Protein AF-A0A0C9TV86-F1 (afdb_monomer_lite)

Foldseek 3Di:
DLAQLQAFFADFDDLQVLCCVPPVDGLVPDDPVSVVVSVVNRVVRTQWGADSVVRDIAGPPFPVDADPPDDVVRDDGDGDPSRVCCVVDPVSVVSVPDDHDDPVCVVVPDPVSDDPVVVVVSCVVVVVVCCCVPVVVVCVVVCVCVVVVVVVVVVVVVVVVVVVVD

Organism: NCBI:txid664439

Radius of gyration: 23.65 Å; chains: 1; bounding box: 40×62×55 Å

pLDDT: mean 76.08, std 16.88, range [38.72, 97.25]

Sequence (166 aa):
MLRSPKISGGGSRSVVEISKEQFKKTFGELSKRQKQIVLDKQTHERTWSNDHQTLRVFSTRCEKSVAPNFLPNGHSIRPCSECIAILSLKNFRTAIKKPVPTDKNYVHMNYRYHPEVLERLFALNIGIREIFESAFTTGILQGKYKDLKVFTGLVEAMVSKLDRET

Secondary structure (DSSP, 8-state):
--S-TT--EE-PPPHHHHHHHHHSS-GGGS-HHHHHHHHHHHHHT-SEEEETTTTEEEETT--S-------TTS---PPPHHHHHGGG-HHHHHHHTSPPPPGGGGGGS-GGG--HHHHHHHHHHHHHHHIIIIIIHHHHHTTTTTT-HHHHHHHHHHHHHHHHH-

Structure (mmCIF, N/CA/C/O backbone):
data_AF-A0A0C9TV86-F1
#
_entry.id   AF-A0A0C9TV86-F1
#
loop_
_atom_site.group_PDB
_atom_site.id
_atom_site.type_symbol
_atom_site.label_atom_id
_atom_site.label_alt_id
_atom_site.label_comp_id
_atom_site.label_asym_id
_atom_site.label_entity_id
_atom_site.label_seq_id
_atom_site.pdbx_PDB_ins_code
_atom_site.Cartn_x
_atom_site.Cartn_y
_atom_site.Cartn_z
_atom_site.occupancy
_atom_site.B_iso_or_equiv
_atom_site.auth_seq_id
_atom_site.auth_comp_id
_atom_site.auth_asym_id
_atom_site.auth_atom_id
_atom_site.pdbx_PDB_model_num
ATOM 1 N N . MET A 1 1 ? 0.872 11.159 -7.322 1.00 45.03 1 MET A N 1
ATOM 2 C CA . MET A 1 1 ? 0.994 10.205 -6.199 1.00 45.03 1 MET A CA 1
ATOM 3 C C . MET A 1 1 ? -0.293 9.394 -6.074 1.00 45.03 1 MET A C 1
ATOM 5 O O . MET A 1 1 ? -1.367 9.909 -6.362 1.00 45.03 1 MET A O 1
ATOM 9 N N . LEU A 1 2 ? -0.220 8.146 -5.626 1.00 45.69 2 LEU A N 1
ATOM 10 C CA . LEU A 1 2 ? -1.352 7.508 -4.957 1.00 45.69 2 LEU A CA 1
ATOM 11 C C . LEU A 1 2 ? -1.457 8.177 -3.577 1.00 45.69 2 LEU A C 1
ATOM 13 O O . LEU A 1 2 ? -0.771 7.795 -2.638 1.00 45.69 2 LEU A O 1
ATOM 17 N N . ARG A 1 3 ? -2.179 9.306 -3.547 1.00 56.19 3 ARG A N 1
ATOM 18 C CA . ARG A 1 3 ? -2.014 10.464 -2.638 1.00 56.19 3 ARG A CA 1
ATOM 19 C C . ARG A 1 3 ? -2.574 10.245 -1.224 1.00 56.19 3 ARG A C 1
ATOM 21 O O . ARG A 1 3 ? -3.294 11.087 -0.710 1.00 56.19 3 ARG A O 1
ATOM 28 N N . SER A 1 4 ? -2.231 9.127 -0.592 1.00 53.16 4 SER A N 1
ATOM 29 C CA . SER A 1 4 ? -2.255 9.022 0.866 1.00 53.16 4 SER A CA 1
ATOM 30 C C . SER A 1 4 ? -0.850 8.596 1.290 1.00 53.16 4 SER A C 1
ATOM 32 O O . SER A 1 4 ? -0.462 7.475 0.949 1.00 53.16 4 SER A O 1
ATOM 34 N N . PRO A 1 5 ? -0.083 9.429 2.021 1.00 50.84 5 PRO A N 1
ATOM 35 C CA . PRO A 1 5 ? 1.336 9.179 2.341 1.00 50.84 5 PRO A CA 1
ATOM 36 C C . PRO A 1 5 ? 1.583 7.897 3.158 1.00 50.84 5 PRO A C 1
ATOM 38 O O . PRO A 1 5 ? 2.711 7.532 3.458 1.00 50.84 5 PRO A O 1
ATOM 41 N N . LYS A 1 6 ? 0.505 7.208 3.536 1.00 60.56 6 LYS A N 1
ATOM 42 C CA . LYS A 1 6 ? 0.458 6.103 4.489 1.00 60.56 6 LYS A CA 1
ATOM 43 C C . LYS A 1 6 ? -0.010 4.791 3.842 1.00 60.56 6 LYS A C 1
ATOM 45 O O . LYS A 1 6 ? 0.006 3.743 4.479 1.00 60.56 6 LYS A O 1
ATOM 50 N N . ILE A 1 7 ? -0.439 4.822 2.575 1.00 70.62 7 ILE A N 1
ATOM 51 C CA . ILE A 1 7 ? -0.847 3.616 1.844 1.00 70.62 7 ILE A CA 1
ATOM 52 C C . ILE A 1 7 ? 0.379 3.059 1.118 1.00 70.62 7 ILE A C 1
ATOM 54 O O . ILE A 1 7 ? 0.845 3.637 0.136 1.00 70.62 7 ILE A O 1
ATOM 58 N N . SER A 1 8 ? 0.897 1.926 1.593 1.00 83.62 8 SER A N 1
ATOM 59 C CA . SER A 1 8 ? 2.097 1.270 1.048 1.00 83.62 8 SER A CA 1
ATOM 60 C C . SER A 1 8 ? 1.875 0.547 -0.284 1.00 83.62 8 SER A C 1
ATOM 62 O O . SER A 1 8 ? 2.826 0.050 -0.877 1.00 83.62 8 SER A O 1
ATOM 64 N N . GLY A 1 9 ? 0.641 0.487 -0.787 1.00 89.62 9 GLY A N 1
ATOM 65 C CA . GLY A 1 9 ? 0.327 -0.138 -2.068 1.00 89.62 9 GLY A CA 1
ATOM 66 C C . GLY A 1 9 ? -1.169 -0.301 -2.294 1.00 89.62 9 GLY A C 1
ATOM 67 O O . GLY A 1 9 ? -1.983 0.122 -1.474 1.00 89.62 9 GLY A O 1
ATOM 68 N N . GLY A 1 10 ? -1.546 -0.935 -3.396 1.00 92.06 10 GLY A N 1
ATOM 69 C CA . GLY A 1 10 ? -2.949 -1.152 -3.714 1.00 92.06 10 GLY A CA 1
ATOM 70 C C . GLY A 1 10 ? -3.171 -2.246 -4.742 1.00 92.06 10 GLY A C 1
ATOM 71 O O . GLY A 1 10 ? -2.276 -3.026 -5.058 1.00 92.06 10 GLY A O 1
ATOM 72 N N . GLY A 1 11 ? -4.409 -2.316 -5.215 1.00 92.31 11 GLY A N 1
ATOM 73 C CA . GLY A 1 11 ? -4.830 -3.257 -6.246 1.00 92.31 11 GLY A CA 1
ATOM 74 C C . GLY A 1 11 ? -5.456 -4.544 -5.730 1.00 92.31 11 GLY A C 1
ATOM 75 O O . GLY A 1 11 ? -5.966 -5.319 -6.530 1.00 92.31 11 GLY A O 1
ATOM 76 N N . SER A 1 12 ? -5.486 -4.724 -4.411 1.00 93.06 12 SER A N 1
ATOM 77 C CA . SER A 1 12 ? -6.183 -5.827 -3.765 1.00 93.06 12 SER A CA 1
ATOM 78 C C . SER A 1 12 ? -7.695 -5.631 -3.722 1.00 93.06 12 SER A C 1
ATOM 80 O O . SER A 1 12 ? -8.219 -4.523 -3.886 1.00 93.06 12 SER A O 1
ATOM 82 N N . ARG A 1 13 ? -8.397 -6.738 -3.472 1.00 93.94 13 ARG A N 1
ATOM 83 C CA . ARG A 1 13 ? -9.845 -6.753 -3.266 1.00 93.94 13 ARG A CA 1
ATOM 84 C C . ARG A 1 13 ? -10.231 -6.036 -1.973 1.00 93.94 13 ARG A C 1
ATOM 86 O O . ARG A 1 13 ? -9.407 -5.773 -1.085 1.00 93.94 13 ARG A O 1
ATOM 93 N N . SER A 1 14 ? -11.509 -5.683 -1.869 1.00 92.50 14 SER A N 1
ATOM 94 C CA . SER A 1 14 ? -12.014 -4.999 -0.680 1.00 92.50 14 SER A CA 1
ATOM 95 C C . SER A 1 14 ? -11.995 -5.931 0.539 1.00 92.50 14 SER A C 1
ATOM 97 O O . SER A 1 14 ? -12.225 -7.135 0.429 1.00 92.50 14 SER A O 1
ATOM 99 N N . VAL A 1 15 ? -11.783 -5.375 1.739 1.00 94.00 15 VAL A N 1
ATOM 100 C CA . VAL A 1 15 ? -11.862 -6.166 2.984 1.00 94.00 15 VAL A CA 1
ATOM 101 C C . VAL A 1 15 ? -13.232 -6.817 3.165 1.00 94.00 15 VAL A C 1
ATOM 103 O O . VAL A 1 15 ? -13.328 -7.873 3.777 1.00 94.00 15 VAL A O 1
ATOM 106 N N . VAL A 1 16 ? -14.290 -6.208 2.621 1.00 94.44 16 VAL A N 1
ATOM 107 C CA . VAL A 1 16 ? -15.658 -6.733 2.682 1.00 94.44 16 VAL A CA 1
ATOM 108 C C . VAL A 1 16 ? -15.784 -8.000 1.844 1.00 94.44 16 VAL A C 1
ATOM 110 O O . VAL A 1 16 ? -16.302 -8.993 2.346 1.00 94.44 16 VAL A O 1
ATOM 113 N N . GLU A 1 17 ? -15.280 -7.995 0.608 1.00 95.50 17 GLU A N 1
ATOM 114 C CA . GLU A 1 17 ? -15.258 -9.186 -0.251 1.00 95.50 17 GLU A CA 1
ATOM 115 C C . GLU A 1 17 ? -14.440 -10.308 0.390 1.00 95.50 17 GLU A C 1
ATOM 117 O O . GLU A 1 17 ? -14.936 -11.425 0.510 1.00 95.50 17 GLU A O 1
ATOM 122 N N . ILE A 1 18 ? -13.239 -10.001 0.891 1.00 96.75 18 ILE A N 1
ATOM 123 C CA . ILE A 1 18 ? -12.368 -10.992 1.540 1.00 96.75 18 ILE A CA 1
ATOM 124 C C . ILE A 1 18 ? -13.036 -11.575 2.800 1.00 96.75 18 ILE A C 1
ATOM 126 O O . ILE A 1 18 ? -13.001 -12.787 3.013 1.00 96.75 18 ILE A O 1
ATOM 130 N N . SER A 1 19 ? -13.695 -10.738 3.611 1.00 96.56 19 SER A N 1
ATOM 131 C CA . SER A 1 19 ? -14.416 -11.177 4.820 1.00 96.56 19 SER A CA 1
ATOM 132 C C . SER A 1 19 ? -15.591 -12.093 4.486 1.00 96.56 19 SER A C 1
ATOM 134 O O . SER A 1 19 ? -15.751 -13.150 5.100 1.00 96.56 19 SER A O 1
ATOM 136 N N . LYS A 1 20 ? -16.394 -11.708 3.486 1.00 96.75 20 LYS A N 1
ATOM 137 C CA . LYS A 1 20 ? -17.530 -12.504 3.013 1.00 96.75 20 LYS A CA 1
ATOM 138 C C . LYS A 1 20 ? -17.069 -13.829 2.415 1.00 96.75 20 LYS A C 1
ATOM 140 O O . LYS A 1 20 ? -17.718 -14.841 2.639 1.00 96.75 20 LYS A O 1
ATOM 145 N N . GLU A 1 21 ? -15.953 -13.849 1.694 1.00 96.44 21 GLU A N 1
ATOM 146 C CA . GLU A 1 21 ? -15.386 -15.071 1.121 1.00 96.44 21 GLU A CA 1
ATOM 147 C C . GLU A 1 21 ? -14.932 -16.045 2.217 1.00 96.44 21 GLU A C 1
ATOM 149 O O . GLU A 1 21 ? -15.404 -17.184 2.236 1.00 96.44 21 GLU A O 1
ATOM 154 N N . GLN A 1 22 ? -14.067 -15.587 3.133 1.00 96.00 22 GLN A N 1
ATOM 155 C CA . GLN A 1 22 ? -13.379 -16.439 4.114 1.00 96.00 22 GLN A CA 1
ATOM 156 C C . GLN A 1 22 ? -14.213 -16.794 5.345 1.00 96.00 22 GLN A C 1
ATOM 158 O O . GLN A 1 22 ? -14.111 -17.907 5.848 1.00 96.00 22 GLN A O 1
ATOM 163 N N . PHE A 1 23 ? -15.010 -15.853 5.853 1.00 96.19 23 PHE A N 1
ATOM 164 C CA . PHE A 1 23 ? -15.681 -15.988 7.151 1.00 96.19 23 PHE A CA 1
ATOM 165 C C . PHE A 1 23 ? -17.206 -15.903 7.062 1.00 96.19 23 PHE A C 1
ATOM 167 O O . PHE A 1 23 ? -17.867 -16.028 8.089 1.00 96.19 23 PHE A O 1
ATOM 174 N N . LYS A 1 24 ? -17.765 -15.677 5.860 1.00 97.25 24 LYS A N 1
ATOM 175 C CA . LYS A 1 24 ? -19.211 -15.499 5.614 1.00 97.25 24 LYS A CA 1
ATOM 176 C C . LYS A 1 24 ? -19.854 -14.397 6.477 1.00 97.25 24 LYS A C 1
ATOM 178 O O . LYS A 1 24 ? -21.053 -14.423 6.720 1.00 97.25 24 LYS A O 1
ATOM 183 N N . LYS A 1 25 ? -19.055 -13.422 6.924 1.00 94.94 25 LYS A N 1
ATOM 184 C CA . LYS A 1 25 ? -19.450 -12.324 7.822 1.00 94.94 25 LYS A CA 1
ATOM 185 C C . LYS A 1 25 ? -18.991 -10.980 7.280 1.00 94.94 25 LYS A C 1
ATOM 187 O O . LYS A 1 25 ? -18.074 -10.913 6.453 1.00 94.94 25 LYS A O 1
ATOM 192 N N . THR A 1 26 ? -19.610 -9.898 7.744 1.00 94.88 26 THR A N 1
ATOM 193 C CA . THR A 1 26 ? -19.111 -8.553 7.434 1.00 94.88 26 THR A CA 1
ATOM 194 C C . THR A 1 26 ? -17.828 -8.273 8.220 1.00 94.88 26 THR A C 1
ATOM 196 O O . THR A 1 26 ? -17.607 -8.836 9.290 1.00 94.88 26 THR A O 1
ATOM 199 N N . PHE A 1 27 ? -16.956 -7.392 7.713 1.00 92.94 27 PHE A N 1
ATOM 200 C CA . PHE A 1 27 ? -15.683 -7.091 8.387 1.00 92.94 27 PHE A CA 1
ATOM 201 C C . PHE A 1 27 ? -15.890 -6.579 9.825 1.00 92.94 27 PHE A C 1
ATOM 203 O O . PHE A 1 27 ? -15.068 -6.854 10.693 1.00 92.94 27 PHE A O 1
ATOM 210 N N . GLY A 1 28 ? -16.992 -5.868 10.096 1.00 93.69 28 GLY A N 1
ATOM 211 C CA . GLY A 1 28 ? -17.327 -5.353 11.428 1.00 93.69 28 GLY A CA 1
ATOM 212 C C . GLY A 1 28 ? -17.542 -6.453 12.472 1.00 93.69 28 GLY A C 1
ATOM 213 O O . GLY A 1 28 ? -17.034 -6.325 13.587 1.00 93.69 28 GLY A O 1
ATOM 214 N N . GLU A 1 29 ? -18.190 -7.549 12.073 1.00 94.81 29 GLU A N 1
ATOM 215 C CA . GLU A 1 29 ? -18.563 -8.704 12.910 1.00 94.81 29 GLU A CA 1
ATOM 216 C C . GLU A 1 29 ? -17.393 -9.647 13.229 1.00 94.81 29 GLU A C 1
ATOM 218 O O . GLU A 1 29 ? -17.525 -10.564 14.041 1.00 94.81 29 GLU A O 1
ATOM 223 N N . LEU A 1 30 ? -16.247 -9.462 12.571 1.00 96.00 30 LEU A N 1
ATOM 224 C CA . LEU A 1 30 ? -15.077 -10.310 12.765 1.00 96.00 30 LEU A CA 1
ATOM 225 C C . LEU A 1 30 ? -14.387 -10.035 14.108 1.00 96.00 30 LEU A C 1
ATOM 227 O O . LEU A 1 30 ? -14.236 -8.884 14.539 1.00 96.00 30 LEU A O 1
ATOM 231 N N . SER A 1 31 ? -13.876 -11.102 14.730 1.00 96.75 31 SER A N 1
ATOM 232 C CA . SER A 1 31 ? -12.977 -10.983 15.881 1.00 96.75 31 SER A CA 1
ATOM 233 C C . SER A 1 31 ? -11.676 -10.276 15.486 1.00 96.75 31 SER A C 1
ATOM 235 O O . SER A 1 31 ? -11.311 -10.234 14.309 1.00 96.75 31 SER A O 1
ATOM 237 N N . LYS A 1 32 ? -10.920 -9.750 16.460 1.00 95.94 32 LYS A N 1
ATOM 238 C CA . LYS A 1 32 ? -9.629 -9.083 16.188 1.00 95.94 32 LYS A CA 1
ATOM 239 C C . LYS A 1 32 ? -8.680 -9.967 15.363 1.00 95.94 32 LYS A C 1
ATOM 241 O O . LYS A 1 32 ? -8.088 -9.497 14.397 1.00 95.94 32 LYS A O 1
ATOM 246 N N . ARG A 1 33 ? -8.604 -11.263 15.689 1.00 96.62 33 ARG A N 1
ATOM 247 C CA . ARG A 1 33 ? -7.769 -12.238 14.969 1.00 96.62 33 ARG A CA 1
ATOM 248 C C . ARG A 1 33 ? -8.247 -12.463 13.532 1.00 96.62 33 ARG A C 1
ATOM 250 O O . ARG A 1 33 ? -7.432 -12.491 12.619 1.00 96.62 33 ARG A O 1
ATOM 257 N N . GLN A 1 34 ? -9.556 -12.587 13.317 1.00 96.75 34 GLN A N 1
ATOM 258 C CA . GLN A 1 34 ? -10.128 -12.748 11.975 1.00 96.75 34 GLN A CA 1
ATOM 259 C C . GLN A 1 34 ? -9.938 -11.494 11.120 1.00 96.75 34 GLN A C 1
ATOM 261 O O . GLN A 1 34 ? -9.580 -11.604 9.950 1.00 96.75 34 GLN A O 1
ATOM 266 N N . LYS A 1 35 ? -10.116 -10.306 11.714 1.00 96.56 35 LYS A N 1
ATOM 267 C CA . LYS A 1 35 ? -9.806 -9.031 11.059 1.00 96.56 35 LYS A CA 1
ATOM 268 C C . LYS A 1 35 ? -8.365 -9.045 10.573 1.00 96.56 35 LYS A C 1
ATOM 270 O O . LYS A 1 35 ? -8.156 -8.820 9.389 1.00 96.56 35 LYS A O 1
ATOM 275 N N . GLN A 1 36 ? -7.406 -9.396 11.432 1.00 95.88 36 GLN A N 1
ATOM 276 C CA . GLN A 1 36 ? -5.995 -9.445 11.048 1.00 95.88 36 GLN A CA 1
ATOM 277 C C . GLN A 1 36 ? -5.746 -10.362 9.842 1.00 95.88 36 GLN A C 1
ATOM 279 O O . GLN A 1 36 ? -5.141 -9.921 8.874 1.00 95.88 36 GLN A O 1
ATOM 284 N N . ILE A 1 37 ? -6.323 -11.569 9.829 1.00 97.06 37 ILE A N 1
ATOM 285 C CA . ILE A 1 37 ? -6.211 -12.500 8.690 1.00 97.06 37 ILE A CA 1
ATOM 286 C C . ILE A 1 37 ? -6.721 -11.867 7.385 1.00 97.06 37 ILE A C 1
ATOM 288 O O . ILE A 1 37 ? -6.066 -11.964 6.346 1.00 97.06 37 ILE A O 1
ATOM 292 N N . VAL A 1 38 ? -7.870 -11.181 7.428 1.00 96.94 38 VAL A N 1
ATOM 293 C CA . VAL A 1 38 ? -8.409 -10.456 6.264 1.00 96.94 38 VAL A CA 1
ATOM 294 C C . VAL A 1 38 ? -7.454 -9.351 5.809 1.00 96.94 38 VAL A C 1
ATOM 296 O O . VAL A 1 38 ? -7.258 -9.157 4.609 1.00 96.94 38 VAL A O 1
ATOM 299 N N . LEU A 1 39 ? -6.859 -8.615 6.751 1.00 93.94 39 LEU A N 1
ATOM 300 C CA . LEU A 1 39 ? -5.930 -7.527 6.447 1.00 93.94 39 LEU A CA 1
ATOM 301 C C . LEU A 1 39 ? -4.614 -8.028 5.845 1.00 93.94 39 LEU A C 1
ATOM 303 O O . LEU A 1 39 ? -4.091 -7.396 4.922 1.00 93.94 39 LEU A O 1
ATOM 307 N N . ASP A 1 40 ? -4.109 -9.157 6.330 1.00 94.75 40 ASP A N 1
ATOM 308 C CA . ASP A 1 40 ? -2.901 -9.799 5.817 1.00 94.75 40 ASP A CA 1
ATOM 309 C C . ASP A 1 40 ? -3.147 -10.304 4.395 1.00 94.75 40 ASP A C 1
ATOM 311 O O . ASP A 1 40 ? -2.390 -9.979 3.479 1.00 94.75 40 ASP A O 1
ATOM 315 N N . LYS A 1 41 ? -4.284 -10.977 4.160 1.00 96.19 41 LYS A N 1
ATOM 316 C CA . LYS A 1 41 ? -4.693 -11.390 2.810 1.00 96.19 41 LYS A CA 1
ATOM 317 C C . LYS A 1 41 ? -4.831 -10.195 1.869 1.00 96.19 41 LYS A C 1
ATOM 319 O O . LYS A 1 41 ? -4.278 -10.218 0.774 1.00 96.19 41 LYS A O 1
ATOM 324 N N . GLN A 1 42 ? -5.478 -9.113 2.305 1.00 94.56 42 GLN A N 1
ATOM 325 C CA . GLN A 1 42 ? -5.573 -7.887 1.508 1.00 94.56 42 GLN A CA 1
ATOM 326 C C . GLN A 1 42 ? -4.191 -7.309 1.163 1.00 94.56 42 GLN A C 1
ATOM 328 O O . GLN A 1 42 ? -4.019 -6.698 0.106 1.00 94.56 42 GLN A O 1
ATOM 333 N N . THR A 1 43 ? -3.214 -7.452 2.056 1.00 92.12 43 THR A N 1
ATOM 334 C CA . THR A 1 43 ? -1.847 -6.974 1.832 1.00 92.12 43 THR A CA 1
ATOM 335 C C . THR A 1 43 ? -1.113 -7.848 0.820 1.00 92.12 43 THR A C 1
ATOM 337 O O . THR A 1 43 ? -0.476 -7.308 -0.082 1.00 92.12 43 THR A O 1
ATOM 340 N N . HIS A 1 44 ? -1.263 -9.170 0.907 1.00 93.75 44 HIS A N 1
ATOM 341 C CA . HIS A 1 44 ? -0.680 -10.117 -0.046 1.00 93.75 44 HIS A CA 1
ATOM 342 C C . HIS A 1 44 ? -1.315 -10.046 -1.444 1.00 93.75 44 HIS A C 1
ATOM 344 O O . HIS A 1 44 ? -0.641 -10.304 -2.433 1.00 93.75 44 HIS A O 1
ATOM 350 N N . GLU A 1 45 ? -2.584 -9.644 -1.552 1.00 94.94 45 GLU A N 1
ATOM 351 C CA . GLU A 1 45 ? -3.287 -9.480 -2.836 1.00 94.94 45 GLU A CA 1
ATOM 352 C C . GLU A 1 45 ? -2.956 -8.170 -3.577 1.00 94.94 45 GLU A C 1
ATOM 354 O O . GLU A 1 45 ? -3.570 -7.860 -4.599 1.00 94.94 45 GLU A O 1
ATOM 359 N N . ARG A 1 46 ? -2.033 -7.345 -3.068 1.00 94.62 46 ARG A N 1
ATOM 360 C CA . ARG A 1 46 ? -1.661 -6.088 -3.730 1.00 94.62 46 ARG A CA 1
ATOM 361 C C . ARG A 1 46 ? -0.958 -6.353 -5.058 1.00 94.62 46 ARG A C 1
ATOM 363 O O . ARG A 1 46 ? -0.128 -7.251 -5.179 1.00 94.62 46 ARG A O 1
ATOM 370 N N . THR A 1 47 ? -1.240 -5.504 -6.037 1.00 96.12 47 THR A N 1
ATOM 371 C CA . THR A 1 47 ? -0.620 -5.567 -7.365 1.00 96.12 47 THR A CA 1
ATOM 372 C C . THR A 1 47 ? 0.450 -4.497 -7.558 1.00 96.12 47 THR A C 1
ATOM 374 O O . THR A 1 47 ? 1.325 -4.653 -8.403 1.00 96.12 47 THR A O 1
ATOM 377 N N . TRP A 1 48 ? 0.430 -3.429 -6.754 1.00 95.88 48 TRP A N 1
ATOM 378 C CA . TRP A 1 48 ? 1.507 -2.441 -6.717 1.00 95.88 48 TRP A CA 1
ATOM 379 C C . TRP A 1 48 ? 1.854 -2.021 -5.291 1.00 95.88 48 TRP A C 1
ATOM 381 O O . TRP A 1 48 ? 1.008 -2.048 -4.389 1.00 95.88 48 TRP A O 1
ATOM 391 N N . SER A 1 49 ? 3.094 -1.580 -5.111 1.00 93.69 49 SER A N 1
ATOM 392 C CA . SER A 1 49 ? 3.597 -0.919 -3.913 1.00 93.69 49 SER A CA 1
ATOM 393 C C . SER A 1 49 ? 3.972 0.532 -4.215 1.00 93.69 49 SER A C 1
ATOM 395 O O . SER A 1 49 ? 4.341 0.887 -5.335 1.00 93.69 49 SER A O 1
ATOM 397 N N . ASN A 1 50 ? 3.841 1.380 -3.200 1.00 91.25 50 ASN A N 1
ATOM 398 C CA . ASN A 1 50 ? 4.254 2.775 -3.246 1.00 91.25 50 ASN A CA 1
ATOM 399 C C . ASN A 1 50 ? 5.526 2.920 -2.415 1.00 91.25 50 ASN A C 1
ATOM 401 O O . ASN A 1 50 ? 5.493 2.706 -1.202 1.00 91.25 50 ASN A O 1
ATOM 405 N N . ASP A 1 51 ? 6.619 3.305 -3.063 1.00 87.44 51 ASP A N 1
ATOM 406 C CA . ASP A 1 51 ? 7.830 3.748 -2.391 1.00 87.44 51 ASP A CA 1
ATOM 407 C C . ASP A 1 51 ? 7.738 5.261 -2.174 1.00 87.44 51 ASP A C 1
ATOM 409 O O . ASP A 1 51 ? 7.959 6.072 -3.078 1.00 87.44 51 ASP A O 1
ATOM 413 N N . HIS A 1 52 ? 7.371 5.631 -0.951 1.00 80.88 52 HIS A N 1
ATOM 414 C CA . HIS A 1 52 ? 7.235 7.028 -0.550 1.00 80.88 52 HIS A CA 1
ATOM 415 C C . HIS A 1 52 ? 8.580 7.717 -0.311 1.00 80.88 52 HIS A C 1
ATOM 417 O O . HIS A 1 52 ? 8.605 8.940 -0.281 1.00 80.88 52 HIS A O 1
ATOM 423 N N . GLN A 1 53 ? 9.686 6.979 -0.162 1.00 81.62 53 GLN A N 1
ATOM 424 C CA . GLN A 1 53 ? 11.010 7.589 -0.008 1.00 81.62 53 GLN A CA 1
ATOM 425 C C . GLN A 1 53 ? 11.513 8.115 -1.349 1.00 81.62 53 GLN A C 1
ATOM 427 O O . GLN A 1 53 ? 12.004 9.235 -1.435 1.00 81.62 53 GLN A O 1
ATOM 432 N N . THR A 1 54 ? 11.351 7.321 -2.410 1.00 82.69 54 THR A N 1
ATOM 433 C CA . THR A 1 54 ? 11.825 7.688 -3.754 1.00 82.69 54 THR A CA 1
ATOM 434 C C . THR A 1 54 ? 10.734 8.257 -4.660 1.00 82.69 54 THR A C 1
ATOM 436 O O . THR A 1 54 ? 11.006 8.603 -5.809 1.00 82.69 54 THR A O 1
ATOM 439 N N . LEU A 1 55 ? 9.505 8.375 -4.148 1.00 83.00 55 LEU A N 1
ATOM 440 C CA . LEU A 1 55 ? 8.315 8.828 -4.874 1.00 83.00 55 LEU A CA 1
ATOM 441 C C . LEU A 1 55 ? 7.970 7.958 -6.092 1.00 83.00 55 LEU A C 1
ATOM 443 O O . LEU A 1 55 ? 7.457 8.448 -7.102 1.00 83.00 55 LEU A O 1
ATOM 447 N N . ARG A 1 56 ? 8.231 6.652 -5.996 1.00 87.25 56 ARG A N 1
ATOM 448 C CA . ARG A 1 56 ? 8.048 5.685 -7.086 1.00 87.25 56 ARG A CA 1
ATOM 449 C C . ARG A 1 56 ? 6.934 4.694 -6.783 1.00 87.25 56 ARG A C 1
ATOM 451 O O . ARG A 1 56 ? 6.544 4.466 -5.641 1.00 87.25 56 ARG A O 1
ATOM 458 N N . VAL A 1 57 ? 6.414 4.094 -7.845 1.00 91.75 57 VAL A N 1
ATOM 459 C CA . VAL A 1 57 ? 5.453 2.993 -7.773 1.00 91.75 57 VAL A CA 1
ATOM 460 C C . VAL A 1 57 ? 6.071 1.792 -8.464 1.00 91.75 57 VAL A C 1
ATOM 462 O O . VAL A 1 57 ? 6.607 1.925 -9.564 1.00 91.75 57 VAL A O 1
ATOM 465 N N . PHE A 1 58 ? 5.958 0.628 -7.837 1.00 94.38 58 PHE A N 1
ATOM 466 C CA . PHE A 1 58 ? 6.463 -0.628 -8.376 1.00 94.38 58 PHE A CA 1
ATOM 467 C C . PHE A 1 58 ? 5.358 -1.673 -8.438 1.00 94.38 58 PHE A C 1
ATOM 469 O O . PHE A 1 58 ? 4.452 -1.686 -7.605 1.00 94.38 58 PHE A O 1
ATOM 476 N N . SER A 1 59 ? 5.449 -2.580 -9.409 1.00 95.75 59 SER A N 1
ATOM 477 C CA . SER A 1 59 ? 4.643 -3.802 -9.396 1.00 95.75 59 SER A CA 1
ATOM 478 C C . SER A 1 59 ? 5.110 -4.672 -8.238 1.00 95.75 59 SER A C 1
ATOM 480 O O . SER A 1 59 ? 6.309 -4.738 -7.958 1.00 95.75 59 SER A O 1
ATOM 482 N N . THR A 1 60 ? 4.195 -5.392 -7.587 1.00 95.50 60 THR A N 1
ATOM 483 C CA . THR A 1 60 ? 4.598 -6.439 -6.631 1.00 95.50 60 THR A CA 1
ATOM 484 C C . THR A 1 60 ? 5.377 -7.570 -7.310 1.00 95.50 60 THR A C 1
ATOM 486 O O . THR A 1 60 ? 6.075 -8.322 -6.635 1.00 95.50 60 THR A O 1
ATOM 489 N N . ARG A 1 61 ? 5.325 -7.637 -8.646 1.00 95.62 61 ARG A N 1
ATOM 490 C CA . ARG A 1 61 ? 6.093 -8.539 -9.511 1.00 95.62 61 ARG A CA 1
ATOM 491 C C . ARG A 1 61 ? 7.245 -7.845 -10.247 1.00 95.62 61 ARG A C 1
ATOM 493 O O . ARG A 1 61 ? 7.717 -8.360 -11.248 1.00 95.62 61 ARG A O 1
ATOM 500 N N . CYS A 1 62 ? 7.682 -6.667 -9.794 1.00 94.25 62 CYS A N 1
ATOM 501 C CA . CYS A 1 62 ? 8.783 -5.930 -10.420 1.00 94.25 62 CYS A CA 1
ATOM 502 C C . CYS A 1 62 ? 10.006 -6.832 -10.661 1.00 94.25 62 CYS A C 1
ATOM 504 O O . CYS A 1 62 ? 10.482 -7.495 -9.739 1.00 94.25 62 CYS A O 1
ATOM 506 N N . GLU A 1 63 ? 10.548 -6.790 -11.879 1.00 93.19 63 GLU A N 1
ATOM 507 C CA . GLU A 1 63 ? 11.725 -7.573 -12.285 1.00 93.19 63 GLU A CA 1
ATOM 508 C C . GLU A 1 63 ? 13.025 -7.068 -11.632 1.00 93.19 63 GLU A C 1
ATOM 510 O O . GLU A 1 63 ? 14.030 -7.772 -11.630 1.00 93.19 63 GLU A O 1
ATOM 515 N N . LYS A 1 64 ? 13.000 -5.872 -11.018 1.00 89.31 64 LYS A N 1
ATOM 516 C CA . LYS A 1 64 ? 14.103 -5.183 -10.307 1.00 89.31 64 LYS A CA 1
ATOM 517 C C . LYS A 1 64 ? 15.282 -4.759 -11.180 1.00 89.31 64 LYS A C 1
ATOM 519 O O . LYS A 1 64 ? 15.938 -3.774 -10.855 1.00 89.31 64 LYS A O 1
ATOM 524 N N . SER A 1 65 ? 15.525 -5.453 -12.278 1.00 82.62 65 SER A N 1
ATOM 525 C CA . SER A 1 65 ? 16.493 -5.101 -13.304 1.00 82.62 65 SER A CA 1
ATOM 526 C C . SER A 1 65 ? 15.781 -4.853 -14.629 1.00 82.62 65 SER A C 1
ATOM 528 O O . SER A 1 65 ? 14.674 -5.326 -14.877 1.00 82.62 65 SER A O 1
ATOM 530 N N . VAL A 1 66 ? 16.414 -4.048 -15.470 1.00 81.50 66 VAL A N 1
ATOM 531 C CA . VAL A 1 66 ? 15.963 -3.749 -16.826 1.00 81.50 66 VAL A CA 1
ATOM 532 C C . VAL A 1 66 ? 17.186 -3.792 -17.718 1.00 81.50 66 VAL A C 1
ATOM 534 O O . VAL A 1 66 ? 18.228 -3.232 -17.371 1.00 81.50 66 VAL A O 1
ATOM 537 N N . ALA A 1 67 ? 17.078 -4.490 -18.846 1.00 73.31 67 ALA A N 1
ATOM 538 C CA . ALA A 1 67 ? 18.145 -4.485 -19.830 1.00 73.31 67 ALA A CA 1
ATOM 539 C C . ALA A 1 67 ? 18.321 -3.052 -20.369 1.00 73.31 67 ALA A C 1
ATOM 541 O O . ALA A 1 67 ? 17.320 -2.359 -20.598 1.00 73.31 67 ALA A O 1
ATOM 542 N N . PRO A 1 68 ? 19.564 -2.581 -20.565 1.00 65.75 68 PRO A N 1
ATOM 543 C CA . PRO A 1 68 ? 19.815 -1.295 -21.190 1.00 65.75 68 PRO A CA 1
ATOM 544 C C . PRO A 1 68 ? 19.379 -1.364 -22.656 1.00 65.75 68 PRO A C 1
ATOM 546 O O . PRO A 1 68 ? 20.134 -1.757 -23.541 1.00 65.75 68 PRO A O 1
ATOM 549 N N . ASN A 1 69 ? 18.132 -0.986 -22.918 1.00 57.56 69 ASN A N 1
ATOM 550 C CA . ASN A 1 69 ? 17.663 -0.753 -24.272 1.00 57.56 69 ASN A CA 1
ATOM 551 C C . ASN A 1 69 ? 18.209 0.607 -24.702 1.00 57.56 69 ASN A C 1
ATOM 553 O O . ASN A 1 69 ? 17.638 1.649 -24.376 1.00 57.56 69 ASN A O 1
ATOM 557 N N . PHE A 1 70 ? 19.350 0.596 -25.389 1.00 54.78 70 PHE A N 1
ATOM 558 C CA . PHE A 1 70 ? 19.883 1.780 -26.046 1.00 54.78 70 PHE A CA 1
ATOM 559 C C . PHE A 1 70 ? 18.889 2.212 -27.125 1.00 54.78 70 PHE A C 1
ATOM 561 O O . PHE A 1 70 ? 18.799 1.611 -28.193 1.00 54.78 70 PHE A O 1
ATOM 568 N N . LEU A 1 71 ? 18.099 3.243 -26.829 1.00 60.00 71 LEU A N 1
ATOM 569 C CA . LEU A 1 71 ? 17.392 3.962 -27.878 1.00 60.00 71 LEU A CA 1
ATOM 570 C C . LEU A 1 71 ? 18.450 4.655 -28.757 1.00 60.00 71 LEU A C 1
ATOM 572 O O . LEU A 1 71 ? 19.416 5.182 -28.197 1.00 60.00 71 LEU A O 1
ATOM 576 N N . PRO A 1 72 ? 18.269 4.721 -30.092 1.00 58.12 72 PRO A N 1
ATOM 577 C CA . PRO A 1 72 ? 19.215 5.372 -31.015 1.00 58.12 72 PRO A CA 1
ATOM 578 C C . PRO A 1 72 ? 19.528 6.843 -30.672 1.00 58.12 72 PRO A C 1
ATOM 580 O O . PRO A 1 72 ? 20.443 7.440 -31.224 1.00 58.12 72 PRO A O 1
ATOM 583 N N . ASN A 1 73 ? 18.765 7.421 -29.744 1.00 61.75 73 ASN A N 1
ATOM 584 C CA . ASN A 1 73 ? 18.710 8.831 -29.392 1.00 61.75 73 ASN A CA 1
ATOM 585 C C . ASN A 1 73 ? 19.309 9.109 -27.993 1.00 61.75 73 ASN A C 1
ATOM 587 O O . ASN A 1 73 ? 19.112 10.190 -27.447 1.00 61.75 73 ASN A O 1
ATOM 591 N N . GLY A 1 74 ? 19.974 8.132 -27.366 1.00 57.12 74 GLY A N 1
ATOM 592 C CA . GLY A 1 74 ? 20.782 8.348 -26.158 1.00 57.12 74 GLY A CA 1
ATOM 593 C C . GLY A 1 74 ? 20.042 8.444 -24.816 1.00 57.12 74 GLY A C 1
ATOM 594 O O . GLY A 1 74 ? 20.703 8.470 -23.782 1.00 57.12 74 GLY A O 1
ATOM 595 N N . HIS A 1 75 ? 18.705 8.420 -24.765 1.00 57.78 75 HIS A N 1
ATOM 596 C CA . HIS A 1 75 ? 17.975 8.430 -23.488 1.00 57.78 75 HIS A CA 1
ATOM 597 C C . HIS A 1 75 ? 16.744 7.521 -23.460 1.00 57.78 75 HIS A C 1
ATOM 599 O O . HIS A 1 75 ? 15.822 7.690 -24.253 1.00 57.78 75 HIS A O 1
ATOM 605 N N . SER A 1 76 ? 16.720 6.631 -22.458 1.00 60.94 76 SER A N 1
ATOM 606 C CA . SER A 1 76 ? 15.594 6.302 -21.561 1.00 60.94 76 SER A CA 1
ATOM 607 C C . SER A 1 76 ? 15.551 4.804 -21.257 1.00 60.94 76 SER A C 1
ATOM 609 O O . SER A 1 76 ? 15.056 3.995 -22.043 1.00 60.94 76 SER A O 1
ATOM 611 N N . ILE A 1 77 ? 16.046 4.443 -20.072 1.00 70.88 77 ILE A N 1
ATOM 612 C CA . ILE A 1 77 ? 15.781 3.140 -19.467 1.00 70.88 77 ILE A CA 1
ATOM 613 C C . ILE A 1 77 ? 14.278 3.090 -19.164 1.00 70.88 77 ILE A C 1
ATOM 615 O O . ILE A 1 77 ? 13.782 3.821 -18.304 1.00 70.88 77 ILE A O 1
ATOM 619 N N . ARG A 1 78 ? 13.536 2.251 -19.891 1.00 78.56 78 ARG A N 1
ATOM 620 C CA . ARG A 1 78 ? 12.111 2.027 -19.620 1.00 78.56 78 ARG A CA 1
ATOM 621 C C . ARG A 1 78 ? 11.944 1.206 -18.335 1.00 78.56 78 ARG A C 1
ATOM 623 O O . ARG A 1 78 ? 12.798 0.368 -18.049 1.00 78.56 78 ARG A O 1
ATOM 630 N N . PRO A 1 79 ? 10.853 1.398 -17.568 1.00 87.38 79 PRO A N 1
ATOM 631 C CA . PRO A 1 79 ? 10.522 0.488 -16.476 1.00 87.38 79 PRO A CA 1
ATOM 632 C C . PRO A 1 79 ? 10.358 -0.951 -16.994 1.00 87.38 79 PRO A C 1
ATOM 634 O O . PRO A 1 79 ? 10.053 -1.152 -18.169 1.00 87.38 79 PRO A O 1
ATOM 637 N N . CYS A 1 80 ? 10.529 -1.948 -16.122 1.00 90.88 80 CYS A N 1
ATOM 638 C CA . CYS A 1 80 ? 10.308 -3.348 -16.497 1.00 90.88 80 CYS A CA 1
ATOM 639 C C . CYS A 1 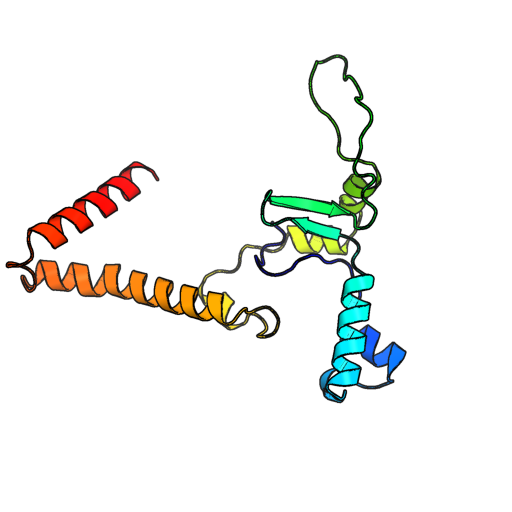80 ? 8.856 -3.602 -16.931 1.00 90.88 80 CYS A C 1
ATOM 641 O O . CYS A 1 80 ? 7.952 -2.814 -16.618 1.00 90.88 80 CYS A O 1
ATOM 643 N N . SER A 1 81 ? 8.629 -4.715 -17.632 1.00 91.56 81 SER A N 1
ATOM 644 C CA . SER A 1 81 ? 7.332 -5.025 -18.239 1.00 91.56 81 SER A CA 1
ATOM 645 C C . SER A 1 81 ? 6.208 -5.085 -17.197 1.00 91.56 81 SER A C 1
ATOM 647 O O . SER A 1 81 ? 5.157 -4.470 -17.382 1.00 91.56 81 SER A O 1
ATOM 649 N N . GLU A 1 82 ? 6.484 -5.689 -16.040 1.00 95.25 82 GLU A N 1
ATOM 650 C CA . GLU A 1 82 ? 5.563 -5.792 -14.906 1.00 95.25 82 GLU A CA 1
ATOM 651 C C . GLU A 1 82 ? 5.195 -4.425 -14.312 1.00 95.25 82 GLU A C 1
ATOM 653 O O . GLU A 1 82 ? 4.035 -4.172 -13.981 1.00 95.25 82 GLU A O 1
ATOM 658 N N . CYS A 1 83 ? 6.153 -3.499 -14.203 1.00 94.44 83 CYS A N 1
ATOM 659 C CA . CYS A 1 83 ? 5.876 -2.143 -13.724 1.00 94.44 83 CYS A CA 1
ATOM 660 C C . CYS A 1 83 ? 5.067 -1.325 -14.737 1.00 94.44 83 CYS A C 1
ATOM 662 O O . CYS A 1 83 ? 4.181 -0.567 -14.340 1.00 94.44 83 CYS A O 1
ATOM 664 N N . ILE A 1 84 ? 5.332 -1.496 -16.036 1.00 93.12 84 ILE A N 1
ATOM 665 C CA . ILE A 1 84 ? 4.542 -0.864 -17.103 1.00 93.12 84 ILE A CA 1
ATOM 666 C C . ILE A 1 84 ? 3.114 -1.417 -17.103 1.00 93.12 84 ILE A C 1
ATOM 668 O O . ILE A 1 84 ? 2.157 -0.650 -17.236 1.00 93.12 84 ILE A O 1
ATOM 672 N N . ALA A 1 85 ? 2.949 -2.727 -16.901 1.00 94.75 85 ALA A N 1
ATOM 673 C CA . ALA A 1 85 ? 1.654 -3.398 -16.928 1.00 94.75 85 ALA A CA 1
ATOM 674 C C . ALA A 1 85 ? 0.656 -2.821 -15.909 1.00 94.75 85 ALA A C 1
ATOM 676 O O . ALA A 1 85 ? -0.547 -2.807 -16.179 1.00 94.75 85 ALA A O 1
ATOM 677 N N . ILE A 1 86 ? 1.124 -2.252 -14.791 1.00 95.56 86 ILE A N 1
ATOM 678 C CA . ILE A 1 86 ? 0.269 -1.571 -13.803 1.00 95.56 86 ILE A CA 1
ATOM 679 C C . ILE A 1 86 ? -0.598 -0.473 -14.444 1.00 95.56 86 ILE A C 1
ATOM 681 O O . ILE A 1 86 ? -1.750 -0.289 -14.047 1.00 95.56 86 ILE A O 1
ATOM 685 N N . LEU A 1 87 ? -0.093 0.230 -15.465 1.00 93.50 87 LEU A N 1
ATOM 686 C CA . LEU A 1 87 ? -0.828 1.302 -16.153 1.00 93.50 87 LEU A CA 1
ATOM 687 C C . LEU A 1 87 ? -2.090 0.799 -16.867 1.00 93.50 87 LEU A C 1
ATOM 689 O O . LEU A 1 87 ? -3.035 1.565 -17.067 1.00 93.50 87 LEU A O 1
ATOM 693 N N . SER A 1 88 ? -2.134 -0.487 -17.219 1.00 94.88 88 SER A N 1
ATOM 694 C CA . SER A 1 88 ? -3.313 -1.115 -17.818 1.00 94.88 88 SER A CA 1
ATOM 695 C C . SER A 1 88 ? -4.429 -1.366 -16.795 1.00 94.88 88 SER A C 1
ATOM 697 O O . SER A 1 88 ? -5.616 -1.370 -17.149 1.00 94.88 88 SER A O 1
ATOM 699 N N . LEU A 1 89 ? -4.085 -1.488 -15.507 1.00 94.50 89 LEU A N 1
ATOM 700 C CA . LEU A 1 89 ? -5.028 -1.850 -14.458 1.00 94.50 89 LEU A CA 1
ATOM 701 C C . LEU A 1 89 ? -6.054 -0.729 -14.233 1.00 94.50 89 LEU A C 1
ATOM 703 O O . LEU A 1 89 ? -5.720 0.434 -13.985 1.00 94.50 89 LEU A O 1
ATOM 707 N N . LYS A 1 90 ? -7.346 -1.072 -14.316 1.00 93.38 90 LYS A N 1
ATOM 708 C CA . LYS A 1 90 ? -8.448 -0.107 -14.146 1.00 93.38 90 LYS A CA 1
ATOM 709 C C . LYS A 1 90 ? -8.405 0.556 -12.768 1.00 93.38 90 LYS A C 1
ATOM 711 O O . LYS A 1 90 ? -8.505 1.775 -12.671 1.00 93.38 90 LYS A O 1
ATOM 716 N N . ASN A 1 91 ? -8.218 -0.239 -11.716 1.00 91.06 91 ASN A N 1
ATOM 717 C CA . ASN A 1 91 ? -8.131 0.236 -10.333 1.00 91.06 91 ASN A CA 1
ATOM 718 C C . ASN A 1 91 ? -6.943 1.190 -10.117 1.00 91.06 91 ASN A C 1
ATOM 720 O O . ASN A 1 91 ? -7.103 2.204 -9.440 1.00 91.06 91 ASN A O 1
ATOM 724 N N . PHE A 1 92 ? -5.793 0.925 -10.742 1.00 93.25 92 PHE A N 1
ATOM 725 C CA . PHE A 1 92 ? -4.643 1.820 -10.705 1.00 93.25 92 PHE A CA 1
ATOM 726 C C . PHE A 1 92 ? -4.953 3.158 -11.377 1.00 93.25 92 PHE A C 1
ATOM 728 O O . PHE A 1 92 ? -4.780 4.213 -10.766 1.00 93.25 92 PHE A O 1
ATOM 735 N N . ARG A 1 93 ? -5.504 3.123 -12.599 1.00 93.75 93 ARG A N 1
ATOM 736 C CA . ARG A 1 93 ? -5.919 4.327 -13.336 1.00 93.75 93 ARG A CA 1
ATOM 737 C C . ARG A 1 93 ? -6.945 5.156 -12.565 1.00 93.75 93 ARG A C 1
ATOM 739 O O . ARG A 1 93 ? -6.845 6.379 -12.534 1.00 93.75 93 ARG A O 1
ATOM 746 N N . THR A 1 94 ? -7.909 4.513 -11.912 1.00 91.25 94 THR A N 1
ATOM 747 C CA . THR A 1 94 ? -8.860 5.195 -11.025 1.00 91.25 94 THR A CA 1
ATOM 748 C C . THR A 1 94 ? -8.152 5.839 -9.836 1.00 91.25 94 THR A C 1
ATOM 750 O O . THR A 1 94 ? -8.466 6.970 -9.476 1.00 91.25 94 THR A O 1
ATOM 753 N N . ALA A 1 95 ? -7.186 5.151 -9.231 1.00 88.38 95 ALA A N 1
ATOM 754 C CA . ALA A 1 95 ? -6.499 5.641 -8.047 1.00 88.38 95 ALA A CA 1
ATOM 755 C C . ALA A 1 95 ? -5.594 6.851 -8.332 1.00 88.38 95 ALA A C 1
ATOM 757 O O . ALA A 1 95 ? -5.593 7.797 -7.547 1.00 88.38 95 ALA A O 1
ATOM 758 N N . ILE A 1 96 ? -4.878 6.871 -9.463 1.00 88.62 96 ILE A N 1
ATOM 759 C CA . ILE A 1 96 ? -4.019 8.010 -9.841 1.00 88.62 96 ILE A CA 1
ATOM 760 C C . ILE A 1 96 ? -4.810 9.253 -10.273 1.00 88.62 96 ILE A C 1
ATOM 762 O O . ILE A 1 96 ? -4.282 10.360 -10.190 1.00 88.62 96 ILE A O 1
ATOM 766 N N . LYS A 1 97 ? -6.066 9.076 -10.707 1.00 89.00 97 LYS A N 1
ATOM 767 C CA . LYS A 1 97 ? -6.978 10.162 -11.099 1.00 89.00 97 LYS A CA 1
ATOM 768 C C . LYS A 1 97 ? -7.654 10.856 -9.914 1.00 89.00 97 LYS A C 1
ATOM 770 O O . LYS A 1 97 ? -8.304 11.876 -10.116 1.00 89.00 97 LYS A O 1
ATOM 775 N N . LYS A 1 98 ? -7.540 10.324 -8.691 1.00 81.88 98 LYS A N 1
ATOM 776 C CA . LYS A 1 98 ? -8.146 10.962 -7.517 1.00 81.88 98 LYS A CA 1
ATOM 777 C C . LYS A 1 98 ? -7.467 12.311 -7.224 1.00 81.88 98 LYS A C 1
ATOM 779 O O . LYS A 1 98 ? -6.231 12.355 -7.188 1.00 81.88 98 LYS A O 1
ATOM 784 N N . PRO A 1 99 ? -8.241 13.389 -6.992 1.00 77.44 99 PRO A N 1
ATOM 785 C CA . PRO A 1 99 ? -7.683 14.682 -6.614 1.00 77.44 99 PRO A CA 1
ATOM 786 C C . PRO A 1 99 ? -6.975 14.592 -5.258 1.00 77.44 99 PRO A C 1
ATOM 788 O O . PRO A 1 99 ? -7.252 13.700 -4.452 1.00 77.44 99 PRO A O 1
ATOM 791 N N . VAL A 1 100 ? -6.045 15.516 -5.011 1.00 71.12 100 VAL A N 1
ATOM 792 C CA . VAL A 1 100 ? -5.448 15.678 -3.679 1.00 71.12 100 VAL A CA 1
ATOM 793 C C . VAL A 1 100 ? -6.561 16.124 -2.721 1.00 71.12 100 VAL A C 1
ATOM 795 O O . VAL A 1 100 ? -7.270 17.075 -3.055 1.00 71.12 100 VAL A O 1
ATOM 798 N N . PRO A 1 101 ? -6.760 15.453 -1.571 1.00 68.19 101 PRO A N 1
ATOM 799 C CA . PRO A 1 101 ? -7.722 15.914 -0.579 1.00 68.19 101 PRO A CA 1
ATOM 800 C C . PRO A 1 101 ? -7.339 17.308 -0.077 1.00 68.19 101 PRO A C 1
ATOM 802 O O . PRO A 1 101 ? -6.173 17.554 0.219 1.00 68.19 101 PRO A O 1
ATOM 805 N N . THR A 1 102 ? -8.316 18.205 0.038 1.00 64.75 102 THR A N 1
ATOM 806 C CA . THR A 1 102 ? -8.155 19.460 0.787 1.00 64.75 102 THR A CA 1
ATOM 807 C C . THR A 1 102 ? -8.024 19.172 2.284 1.00 64.75 102 THR A C 1
ATOM 809 O O . THR A 1 102 ? -8.524 18.148 2.753 1.00 64.75 102 THR A O 1
ATOM 812 N N . ASP A 1 103 ? -7.409 20.077 3.048 1.00 62.00 103 ASP A N 1
ATOM 813 C CA . ASP A 1 103 ? -7.141 19.890 4.486 1.00 62.00 103 ASP A CA 1
ATOM 814 C C . ASP A 1 103 ? -8.397 19.502 5.287 1.00 62.00 103 ASP A C 1
ATOM 816 O O . ASP A 1 103 ? -8.368 18.573 6.094 1.00 62.00 103 ASP A O 1
ATOM 820 N N . LYS A 1 104 ? -9.552 20.095 4.957 1.00 63.09 104 LYS A N 1
ATOM 821 C CA . LYS A 1 104 ? -10.858 19.770 5.566 1.00 63.09 104 LYS A CA 1
ATOM 822 C C . LYS A 1 104 ? -11.277 18.303 5.385 1.00 63.09 104 LYS A C 1
ATOM 824 O O . LYS A 1 104 ? -11.976 17.754 6.229 1.00 63.09 104 LYS A O 1
ATOM 829 N N . ASN A 1 105 ? -10.838 17.647 4.310 1.00 63.22 105 ASN A N 1
ATOM 830 C CA . ASN A 1 105 ? -11.181 16.255 4.008 1.00 63.22 105 ASN A CA 1
ATOM 831 C C . ASN A 1 105 ? -10.300 15.234 4.742 1.00 63.22 105 ASN A C 1
ATOM 833 O O . ASN A 1 105 ? -10.649 14.051 4.774 1.00 63.22 105 ASN A O 1
ATOM 837 N N . TYR A 1 106 ? -9.185 15.653 5.352 1.00 62.00 106 TYR A N 1
ATOM 838 C CA . TYR A 1 106 ? -8.335 14.740 6.125 1.00 62.00 106 TYR A CA 1
ATOM 839 C C . TYR A 1 106 ? -9.034 14.213 7.385 1.00 62.00 106 TYR A C 1
ATOM 841 O O . TYR A 1 106 ? -8.748 13.088 7.795 1.00 62.00 106 TYR A O 1
ATOM 849 N N . VAL A 1 107 ? -10.007 14.955 7.930 1.00 61.50 107 VAL A N 1
ATOM 850 C CA . VAL A 1 107 ? -10.847 14.529 9.068 1.00 61.50 107 VAL A CA 1
ATOM 851 C C . VAL A 1 107 ? -11.633 13.248 8.753 1.00 61.50 107 VAL A C 1
ATOM 853 O O . VAL A 1 107 ? -11.892 12.439 9.637 1.00 61.50 107 VAL A O 1
ATOM 856 N N . HIS A 1 108 ? -11.968 13.011 7.481 1.00 65.38 108 HIS A N 1
ATOM 857 C CA . HIS A 1 108 ? -12.714 11.826 7.044 1.00 65.38 108 HIS A CA 1
ATOM 858 C C . HIS A 1 108 ? -11.818 10.653 6.623 1.00 65.38 108 HIS A C 1
ATOM 860 O O . HIS A 1 108 ? -12.311 9.616 6.167 1.00 65.38 108 HIS A O 1
ATOM 866 N N . MET A 1 109 ? -10.496 10.792 6.735 1.00 64.06 109 MET A N 1
ATOM 867 C CA . MET A 1 109 ? -9.581 9.705 6.414 1.00 64.06 109 MET A CA 1
ATOM 868 C C . MET A 1 109 ? -9.725 8.595 7.464 1.00 64.06 109 MET A C 1
ATOM 870 O O . MET A 1 109 ? -9.790 8.848 8.662 1.00 64.06 109 MET A O 1
ATOM 874 N N . ASN A 1 110 ? -9.809 7.344 7.011 1.00 69.44 110 ASN A N 1
ATOM 875 C CA . ASN A 1 110 ? -10.040 6.199 7.890 1.00 69.44 110 ASN A CA 1
ATOM 876 C C . ASN A 1 110 ? -8.916 6.071 8.936 1.00 69.44 110 ASN A C 1
ATOM 878 O O . ASN A 1 110 ? -7.754 5.965 8.541 1.00 69.44 110 ASN A O 1
ATOM 882 N N . TYR A 1 111 ? -9.274 6.014 10.230 1.00 69.00 111 TYR A N 1
ATOM 883 C CA . TYR A 1 111 ? -8.377 5.853 11.395 1.00 69.00 111 TYR A CA 1
ATOM 884 C C . TYR A 1 111 ? -7.276 4.804 11.205 1.00 69.00 111 TYR A C 1
ATOM 886 O O . TYR A 1 111 ? -6.142 5.005 11.620 1.00 69.00 111 TYR A O 1
ATOM 894 N N . ARG A 1 112 ? -7.550 3.715 10.479 1.00 68.06 112 ARG A N 1
ATOM 895 C CA . ARG A 1 112 ? -6.553 2.681 10.160 1.00 68.06 112 ARG A CA 1
ATOM 896 C C . ARG A 1 112 ? -5.355 3.201 9.360 1.00 68.06 112 ARG A C 1
ATOM 898 O O . ARG A 1 112 ? -4.265 2.646 9.446 1.00 68.06 112 ARG A O 1
ATOM 905 N N . TYR A 1 113 ? -5.563 4.222 8.540 1.00 65.81 113 TYR A N 1
ATOM 906 C CA . TYR A 1 113 ? -4.517 4.877 7.766 1.00 65.81 113 TYR A CA 1
ATOM 907 C C . TYR A 1 113 ? -4.034 6.152 8.458 1.00 65.81 113 TYR A C 1
ATOM 909 O O . TYR A 1 113 ? -3.535 7.038 7.776 1.00 65.81 113 TYR A O 1
ATOM 917 N N . HIS A 1 114 ? -4.156 6.258 9.787 1.00 64.31 114 HIS A N 1
ATOM 918 C CA . HIS A 1 114 ? -3.572 7.324 10.597 1.00 64.31 114 HIS A CA 1
ATOM 919 C C . HIS A 1 114 ? -2.555 6.757 11.601 1.00 64.31 114 HIS A C 1
ATOM 921 O O . HIS A 1 114 ? -2.944 6.156 12.592 1.00 64.31 114 HIS A O 1
ATOM 927 N N . PRO A 1 115 ? -1.240 6.936 11.384 1.00 56.53 115 PRO A N 1
ATOM 928 C CA . PRO A 1 115 ? -0.256 6.839 12.444 1.00 56.53 115 PRO A CA 1
ATOM 929 C C . PRO A 1 115 ? -0.542 7.933 13.467 1.00 56.53 115 PRO A C 1
ATOM 931 O O . PRO A 1 115 ? -0.574 9.109 13.095 1.00 56.53 115 PRO A O 1
ATOM 934 N N . GLU A 1 116 ? -0.681 7.548 14.733 1.00 57.16 116 GLU A N 1
ATOM 935 C CA . GLU A 1 116 ? -0.894 8.453 15.874 1.00 57.16 116 GLU A CA 1
ATOM 936 C C . GLU A 1 116 ? 0.141 9.593 15.905 1.00 57.16 116 GLU A C 1
ATOM 938 O O . GLU A 1 116 ? -0.180 10.748 16.174 1.00 57.16 116 GLU A O 1
ATOM 943 N N . VAL A 1 117 ? 1.390 9.300 15.526 1.00 57.56 117 VAL A N 1
ATOM 944 C CA . VAL A 1 117 ? 2.481 10.287 15.446 1.00 57.56 117 VAL A CA 1
ATOM 945 C C . VAL A 1 117 ? 2.199 11.376 14.406 1.00 57.56 117 VAL A C 1
ATOM 947 O O . VAL A 1 117 ? 2.476 12.548 14.643 1.00 57.56 117 VAL A O 1
ATOM 950 N N . LEU A 1 118 ? 1.627 11.015 13.257 1.00 54.50 118 LEU A N 1
ATOM 951 C CA . LEU A 1 118 ? 1.318 11.968 12.191 1.00 54.50 118 LEU A CA 1
ATOM 952 C C . LEU A 1 118 ? 0.066 12.780 12.501 1.00 54.50 118 LEU A C 1
ATOM 954 O O . LEU A 1 118 ? 0.030 13.945 12.144 1.00 54.50 118 LEU A O 1
ATOM 958 N N . GLU A 1 119 ? -0.930 12.204 13.172 1.00 53.66 119 GLU A N 1
ATOM 959 C CA . GLU A 1 119 ? -2.073 12.969 13.686 1.00 53.66 119 GLU A CA 1
ATOM 960 C C . GLU A 1 119 ? -1.603 14.046 14.666 1.00 53.66 119 GLU A C 1
ATOM 962 O O . GLU A 1 119 ? -1.972 15.209 14.524 1.00 53.66 119 GLU A O 1
ATOM 967 N N . ARG A 1 120 ? -0.676 13.697 15.567 1.00 55.03 120 ARG A N 1
ATOM 968 C CA . ARG A 1 120 ? -0.035 14.661 16.465 1.00 55.03 120 ARG A CA 1
ATOM 969 C C . ARG A 1 120 ? 0.729 15.742 15.699 1.00 55.03 120 ARG A C 1
ATOM 971 O O . ARG A 1 120 ? 0.578 16.914 16.015 1.00 55.03 120 ARG A O 1
ATOM 978 N N . LEU A 1 121 ? 1.506 15.382 14.675 1.00 54.47 121 LEU A N 1
ATOM 979 C CA . LEU A 1 121 ? 2.245 16.348 13.847 1.00 54.47 121 LEU A CA 1
ATOM 980 C C . LEU A 1 121 ? 1.332 17.224 12.972 1.00 54.47 121 LEU A C 1
ATOM 982 O O . LEU A 1 121 ? 1.648 18.389 12.756 1.00 54.47 121 LEU A O 1
ATOM 986 N N . PHE A 1 122 ? 0.211 16.699 12.472 1.00 54.16 122 PHE A N 1
ATOM 987 C CA . PHE A 1 122 ? -0.785 17.469 11.719 1.00 54.16 122 PHE A CA 1
ATOM 988 C C . PHE A 1 122 ? -1.579 18.402 12.636 1.00 54.16 122 PHE A C 1
ATOM 990 O O . PHE A 1 122 ? -1.745 19.564 12.291 1.00 54.16 122 PHE A O 1
ATOM 997 N N . ALA A 1 123 ? -2.007 17.941 13.814 1.00 53.66 123 ALA A N 1
ATOM 998 C CA . ALA A 1 123 ? -2.655 18.783 14.819 1.00 53.66 123 ALA A CA 1
ATOM 999 C C . ALA A 1 123 ? -1.717 19.898 15.306 1.00 53.66 123 ALA A C 1
ATOM 1001 O O . ALA A 1 123 ? -2.137 21.046 15.426 1.00 53.66 123 ALA A O 1
ATOM 1002 N N . LEU A 1 124 ? -0.432 19.576 15.505 1.00 54.47 124 LEU A N 1
ATOM 1003 C CA . LEU A 1 124 ? 0.601 20.564 15.800 1.00 54.47 124 LEU A CA 1
ATOM 1004 C C . LEU A 1 124 ? 0.760 21.553 14.642 1.00 54.47 124 LEU A C 1
ATOM 1006 O O . LEU A 1 124 ? 0.724 22.740 14.898 1.00 54.47 124 LEU A O 1
ATOM 1010 N N . ASN A 1 125 ? 0.878 21.122 13.384 1.00 51.84 125 ASN A N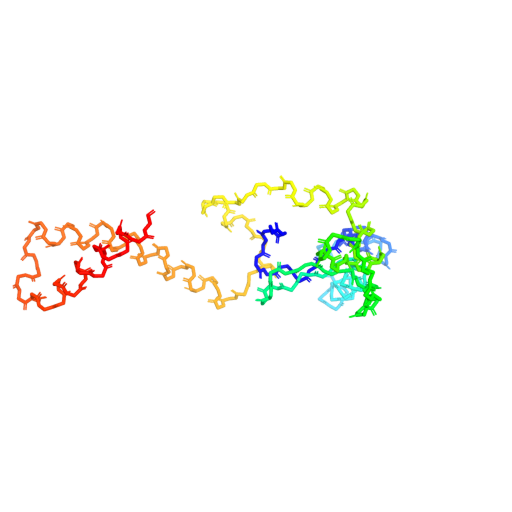 1
ATOM 1011 C CA . ASN A 1 125 ? 1.106 22.047 12.264 1.00 51.84 125 ASN A CA 1
ATOM 1012 C C . ASN A 1 125 ? -0.124 22.875 11.857 1.00 51.84 125 ASN A C 1
ATOM 1014 O O . ASN A 1 125 ? 0.045 24.037 11.507 1.00 51.84 125 ASN A O 1
ATOM 1018 N N . ILE A 1 126 ? -1.342 22.325 11.908 1.00 53.84 126 ILE A N 1
ATOM 1019 C CA . ILE A 1 126 ? -2.579 23.084 11.650 1.00 53.84 126 ILE A CA 1
ATOM 1020 C C . ILE A 1 126 ? -2.785 24.108 12.766 1.00 53.84 126 ILE A C 1
ATOM 1022 O O . ILE A 1 126 ? -2.960 25.290 12.483 1.00 53.84 126 ILE A O 1
ATOM 1026 N N . GLY A 1 127 ? -2.664 23.674 14.027 1.00 54.84 127 GLY A N 1
ATOM 1027 C CA . GLY A 1 127 ? -2.742 24.572 15.174 1.00 54.84 127 GLY A CA 1
ATOM 1028 C C . GLY A 1 127 ? -1.643 25.632 15.140 1.00 54.84 127 GLY A C 1
ATOM 1029 O O . GLY A 1 127 ? -1.927 26.805 15.327 1.00 54.84 127 GLY A O 1
ATOM 1030 N N . ILE A 1 128 ? -0.400 25.254 14.830 1.00 53.19 128 ILE A N 1
ATOM 1031 C CA . ILE A 1 128 ? 0.721 26.193 14.730 1.00 53.19 128 ILE A CA 1
ATOM 1032 C C . ILE A 1 128 ? 0.490 27.178 13.595 1.00 53.19 128 ILE A C 1
ATOM 1034 O O . ILE A 1 128 ? 0.660 28.357 13.846 1.00 53.19 128 ILE A O 1
ATOM 1038 N N . ARG A 1 129 ? 0.074 26.753 12.398 1.00 49.25 129 ARG A N 1
ATOM 1039 C CA . ARG A 1 129 ? -0.131 27.658 11.259 1.00 49.25 129 ARG A CA 1
ATOM 1040 C C . ARG A 1 129 ? -1.268 28.650 11.504 1.00 49.25 129 ARG A C 1
ATOM 1042 O O . ARG A 1 129 ? -1.072 29.837 11.280 1.00 49.25 129 ARG A O 1
ATOM 1049 N N . GLU A 1 130 ? -2.404 28.208 12.045 1.00 53.84 130 GLU A N 1
ATOM 1050 C CA . GLU A 1 130 ? -3.502 29.114 12.413 1.00 53.84 130 GLU A CA 1
ATOM 1051 C C . GLU A 1 130 ? -3.116 30.053 13.568 1.00 53.84 130 GLU A C 1
ATOM 1053 O O . GLU A 1 130 ? -3.457 31.235 13.536 1.00 53.84 130 GLU A O 1
ATOM 1058 N N . ILE A 1 131 ? -2.356 29.579 14.562 1.00 56.12 131 ILE A N 1
ATOM 1059 C CA . ILE A 1 131 ? -1.834 30.412 15.662 1.00 56.12 131 ILE A CA 1
ATOM 1060 C C . ILE A 1 131 ? -0.788 31.415 15.146 1.00 56.12 131 ILE A C 1
ATOM 1062 O O . ILE A 1 131 ? -0.792 32.574 15.564 1.00 56.12 131 ILE A O 1
ATOM 1066 N N . PHE A 1 132 ? 0.082 31.008 14.222 1.00 55.56 132 PHE A N 1
ATOM 1067 C CA . PHE A 1 132 ? 1.091 31.875 13.616 1.00 55.56 132 PHE A CA 1
ATOM 1068 C C . PHE A 1 132 ? 0.454 32.937 12.720 1.00 55.56 132 PHE A C 1
ATOM 1070 O O . PHE A 1 132 ? 0.825 34.098 12.789 1.00 55.56 132 PHE A O 1
ATOM 1077 N N . GLU A 1 133 ? -0.525 32.579 11.895 1.00 56.97 133 GLU A N 1
ATOM 1078 C CA . GLU A 1 133 ? -1.126 33.530 10.956 1.00 56.97 133 GLU A CA 1
ATOM 1079 C C . GLU A 1 133 ? -2.133 34.472 11.643 1.00 56.97 133 GLU A C 1
ATOM 1081 O O . GLU A 1 133 ? -2.259 35.630 11.245 1.00 56.97 133 GLU A O 1
ATOM 1086 N N . SER A 1 134 ? -2.831 34.032 12.698 1.00 58.62 134 SER A N 1
ATOM 1087 C CA . SER A 1 134 ? -3.858 34.855 13.359 1.00 58.62 134 SER A CA 1
ATOM 1088 C C . SER A 1 134 ? -3.394 35.506 14.666 1.00 58.62 134 SER A C 1
ATOM 1090 O O . SER A 1 134 ? -3.601 36.707 14.855 1.00 58.62 134 SER A O 1
ATOM 1092 N N . ALA A 1 135 ? -2.743 34.771 15.574 1.00 62.28 135 ALA A N 1
ATOM 1093 C CA . ALA A 1 135 ? -2.411 35.278 16.907 1.00 62.28 135 ALA A CA 1
ATOM 1094 C C . ALA A 1 135 ? -1.105 36.081 16.921 1.00 62.28 135 ALA A C 1
ATOM 1096 O O . ALA A 1 135 ? -1.031 37.110 17.595 1.00 62.28 135 ALA A O 1
ATOM 1097 N N . PHE A 1 136 ? -0.096 35.662 16.152 1.00 62.00 136 PHE A N 1
ATOM 1098 C CA . PHE A 1 136 ? 1.183 36.373 16.075 1.00 62.00 136 PHE A CA 1
ATOM 1099 C C . PHE A 1 136 ? 1.034 37.724 15.361 1.00 62.00 136 PHE A C 1
ATOM 1101 O O . PHE A 1 136 ? 1.408 38.754 15.919 1.00 62.00 136 PHE A O 1
ATOM 1108 N N . THR A 1 137 ? 0.381 37.749 14.197 1.00 59.12 137 THR A N 1
ATOM 1109 C CA . THR A 1 137 ? 0.090 38.969 13.421 1.00 59.12 137 THR A CA 1
ATOM 1110 C C . THR A 1 137 ? -0.736 39.966 14.237 1.00 59.12 137 THR A C 1
ATOM 1112 O O . THR A 1 137 ? -0.396 41.146 14.331 1.00 59.12 137 THR A O 1
ATOM 1115 N N . THR A 1 138 ? -1.769 39.479 14.935 1.00 62.81 138 THR A N 1
ATOM 1116 C CA . THR A 1 138 ? -2.580 40.300 15.849 1.00 62.81 138 THR A CA 1
ATOM 1117 C C . THR A 1 138 ? -1.765 40.802 17.044 1.00 62.81 138 THR A C 1
ATOM 1119 O O . THR A 1 138 ? -1.904 41.956 17.447 1.00 62.81 138 THR A O 1
ATOM 1122 N N . GLY A 1 139 ? -0.890 39.974 17.619 1.00 64.44 139 GLY A N 1
ATOM 1123 C CA . GLY A 1 139 ? -0.057 40.354 18.758 1.00 64.44 139 GLY A CA 1
ATOM 1124 C C . GLY A 1 139 ? 1.054 41.355 18.411 1.00 64.44 139 GLY A C 1
ATOM 1125 O O . GLY A 1 139 ? 1.346 42.222 19.237 1.00 64.44 139 GLY A O 1
ATOM 1126 N N . ILE A 1 140 ? 1.610 41.313 17.192 1.00 63.72 140 ILE A N 1
ATOM 1127 C CA . ILE A 1 140 ? 2.504 42.361 16.665 1.00 63.72 140 ILE A CA 1
ATOM 1128 C C . ILE A 1 140 ? 1.746 43.680 16.524 1.00 63.72 140 ILE A C 1
ATOM 1130 O O . ILE A 1 140 ? 2.190 44.690 17.070 1.00 63.72 140 ILE A O 1
ATOM 1134 N N . LEU A 1 141 ? 0.583 43.673 15.859 1.00 65.25 141 LEU A N 1
ATOM 1135 C CA . LEU A 1 141 ? -0.230 44.880 15.660 1.00 65.25 141 LEU A CA 1
ATOM 1136 C C . LEU A 1 141 ? -0.675 45.507 16.990 1.00 65.25 141 LEU A C 1
ATOM 1138 O O . LEU A 1 141 ? -0.721 46.726 17.124 1.00 65.25 141 LEU A O 1
ATOM 1142 N N . GLN A 1 142 ? -0.946 44.679 18.001 1.00 71.06 142 GLN A N 1
ATOM 1143 C CA . GLN A 1 142 ? -1.289 45.121 19.357 1.00 71.06 142 GLN A CA 1
ATOM 1144 C C . GLN A 1 142 ? -0.066 45.506 20.207 1.00 71.06 142 GLN A C 1
ATOM 1146 O O . GLN A 1 142 ? -0.221 45.913 21.357 1.00 71.06 142 GLN A O 1
ATOM 1151 N N . GLY A 1 143 ? 1.156 45.369 19.685 1.00 65.38 143 GLY A N 1
ATOM 1152 C CA . GLY A 1 143 ? 2.386 45.707 20.397 1.00 65.38 143 GLY A CA 1
ATOM 1153 C C . GLY A 1 143 ? 2.705 44.799 21.590 1.00 65.38 143 GLY A C 1
ATOM 1154 O O . GLY A 1 143 ? 3.510 45.189 22.434 1.00 65.38 143 GLY A O 1
ATOM 1155 N N . LYS A 1 144 ? 2.112 43.600 21.671 1.00 65.44 144 LYS A N 1
ATOM 1156 C CA . LYS A 1 144 ? 2.296 42.649 22.786 1.00 65.44 144 LYS A CA 1
ATOM 1157 C C . LYS A 1 144 ? 3.705 42.056 22.866 1.00 65.44 144 LYS A C 1
ATOM 1159 O O . LYS A 1 144 ? 4.075 41.518 23.902 1.00 65.44 144 LYS A O 1
ATOM 1164 N N . TYR A 1 145 ? 4.490 42.162 21.794 1.00 64.88 145 TYR A N 1
ATOM 1165 C CA . TYR A 1 145 ? 5.825 41.562 21.680 1.00 64.88 145 TYR A CA 1
ATOM 1166 C C . TYR A 1 145 ? 6.951 42.600 21.556 1.00 64.88 145 TYR A C 1
ATOM 1168 O O . TYR A 1 145 ? 8.030 42.287 21.055 1.00 64.88 145 TYR A O 1
ATOM 1176 N N . LYS A 1 146 ? 6.719 43.843 22.006 1.00 61.03 146 LYS A N 1
ATOM 1177 C CA . LYS A 1 146 ? 7.694 44.949 21.919 1.00 61.03 146 LYS A CA 1
ATOM 1178 C C . LYS A 1 146 ? 9.043 44.648 22.584 1.00 61.03 146 LYS A C 1
ATOM 1180 O O . LYS A 1 146 ? 10.053 45.170 22.115 1.00 61.03 146 LYS A O 1
ATOM 1185 N N . ASP A 1 147 ? 9.062 43.782 23.595 1.00 65.19 147 ASP A N 1
ATOM 1186 C CA . ASP A 1 147 ? 10.273 43.402 24.338 1.00 65.19 147 ASP A CA 1
ATOM 1187 C C . ASP A 1 147 ? 10.966 42.148 23.770 1.00 65.19 147 ASP A C 1
ATOM 1189 O O . ASP A 1 147 ? 12.076 41.807 24.166 1.00 65.19 147 ASP A O 1
ATOM 1193 N N . LEU A 1 148 ? 10.351 41.481 22.784 1.00 64.38 148 LEU A N 1
ATOM 1194 C CA . LEU A 1 148 ? 10.854 40.259 22.142 1.00 64.38 148 LEU A CA 1
ATOM 1195 C C . LEU A 1 148 ? 11.378 40.525 20.721 1.00 64.38 148 LEU A C 1
ATOM 1197 O O . LEU A 1 148 ? 11.289 39.663 19.848 1.00 64.38 148 LEU A O 1
ATOM 1201 N N . LYS A 1 149 ? 11.949 41.713 20.478 1.00 64.19 149 LYS A N 1
ATOM 1202 C CA . LYS A 1 149 ? 12.355 42.189 19.137 1.00 64.19 149 LYS A CA 1
ATOM 1203 C C . LYS A 1 149 ? 13.220 41.199 18.352 1.00 64.19 149 LYS A C 1
ATOM 1205 O O . LYS A 1 149 ? 13.070 41.096 17.140 1.00 64.19 149 LYS A O 1
ATOM 1210 N N . VAL A 1 150 ? 14.103 40.465 19.032 1.00 61.62 150 VAL A N 1
ATOM 1211 C CA . VAL A 1 150 ? 14.987 39.468 18.401 1.00 61.62 150 VAL A CA 1
ATOM 1212 C C . VAL A 1 150 ? 14.190 38.281 17.857 1.00 61.62 150 VAL A C 1
ATOM 1214 O O . VAL A 1 150 ? 14.436 37.839 16.740 1.00 61.62 150 VAL A O 1
ATOM 1217 N N . PHE A 1 151 ? 13.210 37.791 18.619 1.00 64.25 151 PHE A N 1
ATOM 1218 C CA . PHE A 1 151 ? 12.339 36.700 18.188 1.00 64.25 151 PHE A CA 1
ATOM 1219 C C . PHE A 1 151 ? 11.418 37.152 17.049 1.00 64.25 151 PHE A C 1
ATOM 1221 O O . PHE A 1 151 ? 11.312 36.462 16.040 1.00 64.25 151 PHE A O 1
ATOM 1228 N N . THR A 1 152 ? 10.829 38.346 17.166 1.00 63.12 152 THR A N 1
ATOM 1229 C CA . THR A 1 152 ? 9.979 38.932 16.122 1.00 63.12 152 THR A CA 1
ATOM 1230 C C . THR A 1 152 ? 10.736 39.097 14.802 1.00 63.12 152 THR A C 1
ATOM 1232 O O . THR A 1 152 ? 10.259 38.635 13.770 1.00 63.12 152 THR A O 1
ATOM 1235 N N . GLY A 1 153 ? 11.954 39.650 14.836 1.00 68.56 153 GLY A N 1
ATOM 1236 C CA . GLY A 1 153 ? 12.779 39.825 13.636 1.00 68.56 153 GLY A CA 1
ATOM 1237 C C . GLY A 1 153 ? 13.241 38.506 13.003 1.00 68.56 153 GLY A C 1
ATOM 1238 O O . GLY A 1 153 ? 13.291 38.396 11.780 1.00 68.56 153 GLY A O 1
ATOM 1239 N N . LEU A 1 154 ? 13.530 37.478 13.811 1.00 67.56 154 LEU A N 1
ATOM 1240 C CA . LEU A 1 154 ? 13.838 36.128 13.315 1.00 67.56 154 LEU A CA 1
ATOM 1241 C C . LEU A 1 154 ? 12.654 35.526 12.555 1.00 67.56 154 LEU A C 1
ATOM 1243 O O . LEU A 1 154 ? 12.828 34.970 11.470 1.00 67.56 154 LEU A O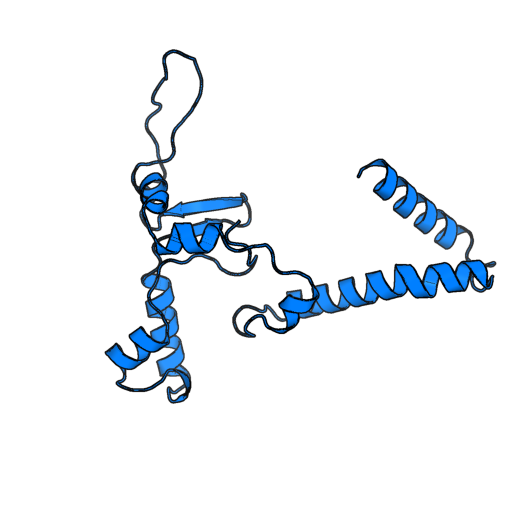 1
ATOM 1247 N N . VAL A 1 155 ? 11.452 35.664 13.113 1.00 67.31 155 VAL A N 1
ATOM 1248 C CA . VAL A 1 155 ? 10.224 35.158 12.501 1.00 67.31 155 VAL A CA 1
ATOM 1249 C C . VAL A 1 155 ? 9.897 35.906 11.204 1.00 67.31 155 VAL A C 1
ATOM 1251 O O . VAL A 1 155 ? 9.650 35.264 10.184 1.00 67.31 155 VAL A O 1
ATOM 1254 N N . GLU A 1 156 ? 9.966 37.239 11.200 1.00 65.12 156 GLU A N 1
ATOM 1255 C CA . GLU A 1 156 ? 9.742 38.066 10.002 1.00 65.12 156 GLU A CA 1
ATOM 1256 C C . GLU A 1 156 ? 10.720 37.722 8.868 1.00 65.12 156 GLU A C 1
ATOM 1258 O O . GLU A 1 156 ? 10.319 37.612 7.706 1.00 65.12 156 GLU A O 1
ATOM 1263 N N . ALA A 1 157 ? 11.995 37.495 9.198 1.00 72.56 157 ALA A N 1
ATOM 1264 C CA . ALA A 1 157 ? 13.011 37.103 8.226 1.00 72.56 157 ALA A CA 1
ATOM 1265 C C . ALA A 1 157 ? 12.744 35.712 7.630 1.00 72.56 157 ALA A C 1
ATOM 1267 O O . ALA A 1 157 ? 12.922 35.514 6.427 1.00 72.56 157 ALA A O 1
ATOM 1268 N N . MET A 1 158 ? 12.295 34.753 8.448 1.00 66.19 158 MET A N 1
ATOM 1269 C CA . MET A 1 158 ? 11.943 33.411 7.979 1.00 66.19 158 MET A CA 1
ATOM 1270 C C . MET A 1 158 ? 10.728 33.427 7.047 1.00 66.19 158 MET A C 1
ATOM 1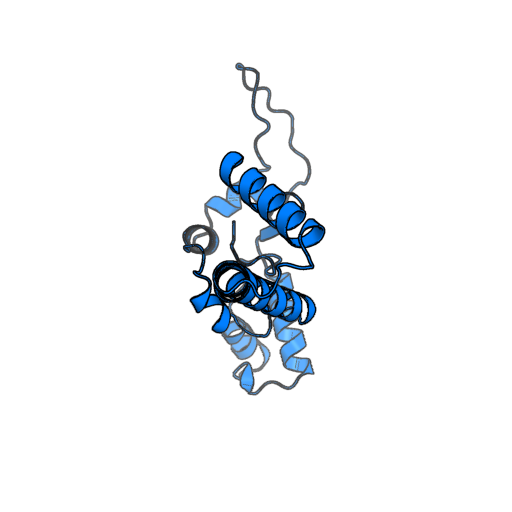272 O O . MET A 1 158 ? 10.784 32.808 5.986 1.00 66.19 158 MET A O 1
ATOM 1276 N N . VAL A 1 159 ? 9.669 34.166 7.399 1.00 65.62 159 VAL A N 1
ATOM 1277 C CA . VAL A 1 159 ? 8.469 34.319 6.554 1.00 65.62 159 VAL A CA 1
ATOM 1278 C C . VAL A 1 159 ? 8.818 35.021 5.239 1.00 65.62 159 VAL A C 1
ATOM 1280 O O . VAL A 1 159 ? 8.495 34.516 4.170 1.00 65.62 159 VAL A O 1
ATOM 1283 N N . SER A 1 160 ? 9.584 36.116 5.296 1.00 67.50 160 SER A N 1
ATOM 1284 C CA . SER A 1 160 ? 10.007 36.860 4.098 1.00 67.50 160 SER A CA 1
ATOM 1285 C C . SER A 1 160 ? 10.891 36.040 3.158 1.00 67.50 160 SER A C 1
ATOM 1287 O O . SER A 1 160 ? 10.898 36.271 1.951 1.00 67.50 160 SER A O 1
ATOM 1289 N N . LYS A 1 161 ? 11.687 35.111 3.699 1.00 65.56 161 LYS A N 1
ATOM 1290 C CA . LYS A 1 161 ? 12.492 34.195 2.888 1.00 65.56 161 LYS A CA 1
ATOM 1291 C C . LYS A 1 161 ? 11.607 33.175 2.170 1.00 65.56 161 LYS A C 1
ATOM 1293 O O . LYS A 1 161 ? 11.802 32.962 0.981 1.00 65.56 161 LYS A O 1
ATOM 1298 N N . LEU A 1 162 ? 10.636 32.595 2.877 1.00 58.09 162 LEU A N 1
ATOM 1299 C CA . LEU A 1 162 ? 9.673 31.649 2.309 1.00 58.09 162 LEU A CA 1
ATOM 1300 C C . LEU A 1 162 ? 8.855 32.280 1.173 1.00 58.09 162 LEU A C 1
ATOM 1302 O O . LEU A 1 162 ? 8.794 31.687 0.103 1.00 58.09 162 LEU A O 1
ATOM 1306 N N . ASP A 1 163 ? 8.345 33.502 1.353 1.00 55.34 163 ASP A N 1
ATOM 1307 C CA . ASP A 1 163 ? 7.573 34.221 0.322 1.00 55.34 163 ASP A CA 1
ATOM 1308 C C . ASP A 1 163 ? 8.390 34.575 -0.932 1.00 55.34 163 ASP A C 1
ATOM 1310 O O . ASP A 1 163 ? 7.830 34.762 -2.007 1.00 55.34 163 ASP A O 1
ATOM 1314 N N . ARG A 1 164 ? 9.718 34.693 -0.815 1.00 59.00 164 ARG A N 1
ATOM 1315 C CA . ARG A 1 164 ? 10.613 34.952 -1.959 1.00 59.00 164 ARG A CA 1
ATOM 1316 C C . ARG A 1 164 ? 10.996 33.685 -2.722 1.00 59.00 164 ARG A C 1
ATOM 1318 O O . ARG A 1 164 ? 11.491 33.789 -3.841 1.00 59.00 164 ARG A O 1
ATOM 1325 N N . GLU A 1 165 ? 10.848 32.520 -2.097 1.00 47.75 165 GLU A N 1
ATOM 1326 C CA . GLU A 1 1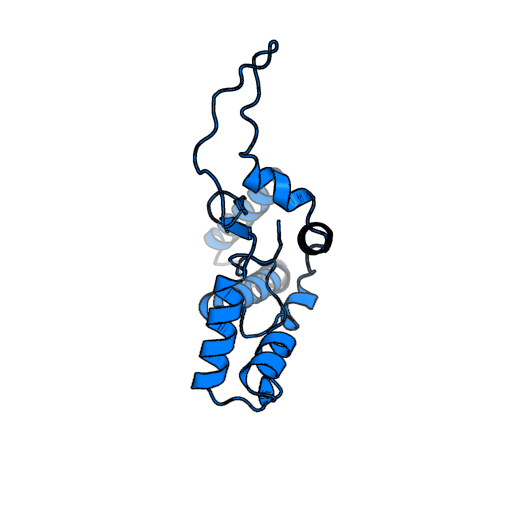65 ? 11.244 31.218 -2.647 1.00 47.75 165 GLU A CA 1
ATOM 1327 C C . GLU A 1 165 ? 10.054 30.430 -3.237 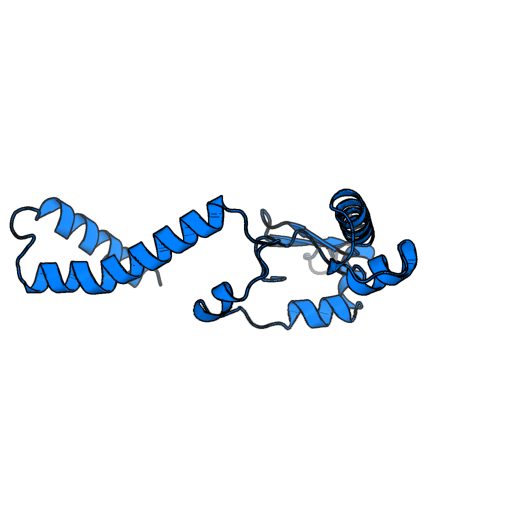1.00 47.75 165 GLU A C 1
ATOM 1329 O O . GLU A 1 165 ? 10.268 29.392 -3.869 1.00 47.75 165 GLU A O 1
ATOM 1334 N N . THR A 1 166 ? 8.822 30.928 -3.075 1.00 38.72 166 THR A N 1
ATOM 1335 C CA . THR A 1 166 ? 7.580 30.454 -3.725 1.00 38.72 166 THR A CA 1
ATOM 1336 C C . THR A 1 166 ? 7.128 31.370 -4.848 1.00 38.72 166 THR A C 1
ATOM 1338 O O . THR A 1 166 ? 6.660 30.827 -5.875 1.00 38.72 166 THR A O 1
#